Protein AF-A0A1I6PKP0-F1 (afdb_monomer)

Solvent-accessible surface area (backbone atoms only — not comparable to full-atom values): 4843 Å² total; per-residue (Å²): 114,50,77,44,66,40,49,80,90,43,43,65,66,45,58,76,65,49,84,88,54,62,66,84,52,49,62,55,36,32,76,70,62,31,26,39,32,32,26,44,86,91,44,78,42,28,40,36,33,44,50,57,51,92,82,73,44,82,40,78,77,43,79,47,71,61,76,79,75,63,55,68,58,59,56,48,54,65,73,76,104

Nearest PDB structures (foldseek):
  3bln-assembly1_A-2  TM=7.441E-01  e=3.000E-04  Bacillus cereus ATCC 10987
  3c26-assembly1_A-2  TM=5.896E-01  e=2.179E-02  Thermoplasma acidophilum DSM 1728
  3fnc-assembly1_B  TM=7.123E-01  e=1.258E-01  Listeria innocua Clip11262
  1y9k-assembly3_C  TM=5.610E-01  e=1.631E-01  Bacillus cereus ATCC 14579
  3pp9-assembly1_A-2  TM=6.743E-01  e=3.795E-01  Bacillus anthracis str. Ames

pLDDT: mean 85.68, std 14.68, range [46.47, 96.88]

Sequence (81 aa):
MKIDFATEAGYTYIADRDKHIAKSLIASKIRDNEIFILRDSSEVMGWMRYGYFWDNIPFMNLIWLVLLYSIYWVSLYYQFV

Secondary structure (DSSP, 8-state):
-EEEE--GGGHHHHHHH-TTS-HHHHHHHHHTT-EEEEEETTEEEEEEEEEEETTTEEEEEEEEE-----HHHHHHHHH--

Structure (mmCIF, N/CA/C/O backbone):
data_AF-A0A1I6PKP0-F1
#
_entry.id   AF-A0A1I6PKP0-F1
#
loop_
_atom_site.group_PDB
_atom_site.id
_atom_site.type_symbol
_atom_site.label_atom_id
_atom_site.label_alt_id
_atom_site.label_comp_id
_atom_site.label_asym_id
_atom_site.label_entity_id
_atom_site.label_seq_id
_atom_site.pdbx_PDB_ins_code
_atom_site.Cartn_x
_atom_site.Cartn_y
_a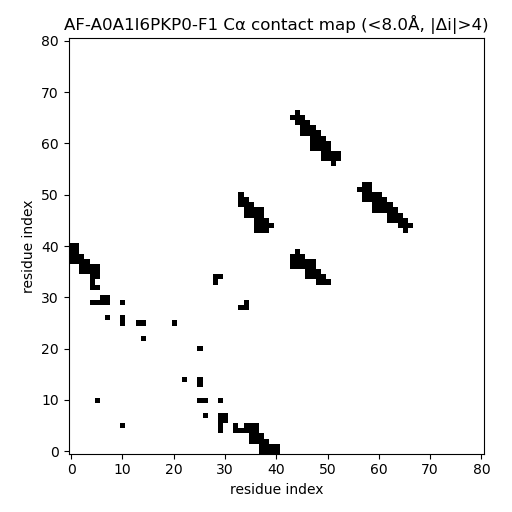tom_site.Cartn_z
_atom_site.occupancy
_atom_site.B_iso_or_equiv
_atom_site.auth_seq_id
_atom_site.auth_comp_id
_atom_site.auth_asym_id
_atom_site.auth_atom_id
_atom_site.pdbx_PDB_model_num
ATOM 1 N N . MET A 1 1 ? -4.917 0.801 16.246 1.00 86.25 1 MET A N 1
ATOM 2 C CA . MET A 1 1 ? -3.843 0.856 15.228 1.00 86.25 1 MET A CA 1
ATOM 3 C C . MET A 1 1 ? -3.834 -0.397 14.359 1.00 86.25 1 MET A C 1
ATOM 5 O O . MET A 1 1 ? -3.797 -1.500 14.893 1.00 86.25 1 MET A O 1
ATOM 9 N N . LYS A 1 2 ? -3.887 -0.225 13.035 1.00 92.81 2 LYS A N 1
ATOM 10 C CA . LYS A 1 2 ? -3.878 -1.288 12.021 1.00 92.81 2 LYS A CA 1
ATOM 11 C C . LYS A 1 2 ? -3.001 -0.868 10.840 1.00 92.81 2 LYS A C 1
ATOM 13 O O . LYS A 1 2 ? -3.018 0.299 10.456 1.00 92.81 2 LYS A O 1
ATOM 18 N N . ILE A 1 3 ? -2.252 -1.810 10.274 1.00 94.88 3 ILE A N 1
ATOM 19 C CA . ILE A 1 3 ? -1.482 -1.615 9.041 1.00 94.88 3 ILE A CA 1
ATOM 20 C C . ILE A 1 3 ? -2.126 -2.481 7.963 1.00 94.88 3 ILE A C 1
ATOM 22 O O . ILE A 1 3 ? -2.298 -3.679 8.167 1.00 94.88 3 ILE A O 1
ATOM 26 N N . ASP A 1 4 ? -2.475 -1.872 6.836 1.00 95.56 4 ASP A N 1
ATOM 27 C CA . ASP A 1 4 ? -3.024 -2.556 5.663 1.00 95.56 4 ASP A CA 1
ATOM 28 C C . ASP A 1 4 ? -2.343 -2.040 4.394 1.00 95.56 4 ASP A C 1
ATOM 30 O O . ASP A 1 4 ? -1.768 -0.950 4.390 1.00 95.56 4 ASP A O 1
ATOM 34 N N . PHE A 1 5 ? -2.467 -2.774 3.289 1.00 96.88 5 PHE A N 1
ATOM 35 C CA . PHE A 1 5 ? -2.123 -2.236 1.976 1.00 96.88 5 PHE A CA 1
ATOM 36 C C . PHE A 1 5 ? -3.019 -1.044 1.615 1.00 96.88 5 PHE A C 1
ATOM 38 O O . PHE A 1 5 ? -4.192 -0.956 2.005 1.00 96.88 5 PHE A O 1
ATOM 45 N N . ALA A 1 6 ? -2.454 -0.099 0.868 1.00 95.69 6 ALA A N 1
ATOM 46 C CA . ALA A 1 6 ? -3.239 0.923 0.203 1.00 95.69 6 ALA A CA 1
ATOM 47 C C . ALA A 1 6 ? -4.161 0.268 -0.830 1.00 95.69 6 ALA A C 1
ATOM 49 O O . ALA A 1 6 ? -3.806 -0.711 -1.474 1.00 95.69 6 ALA A O 1
ATOM 50 N N . THR A 1 7 ? -5.348 0.835 -0.998 1.00 96.06 7 THR A N 1
ATOM 51 C CA . THR A 1 7 ? -6.294 0.440 -2.042 1.00 96.06 7 THR A CA 1
ATOM 52 C C . THR A 1 7 ? -6.542 1.629 -2.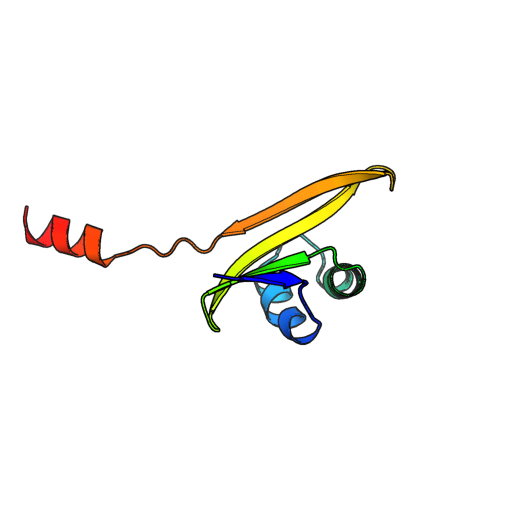957 1.00 96.06 7 THR A C 1
ATOM 54 O O . THR A 1 7 ? -6.186 2.759 -2.617 1.00 96.06 7 THR A O 1
ATOM 57 N N . GLU A 1 8 ? -7.203 1.405 -4.092 1.00 94.25 8 GLU A N 1
ATOM 58 C CA . GLU A 1 8 ? -7.570 2.477 -5.031 1.00 94.25 8 GLU A CA 1
ATOM 59 C C . GLU A 1 8 ? -8.368 3.607 -4.353 1.00 94.25 8 GLU A C 1
ATOM 61 O O . GLU A 1 8 ? -8.204 4.777 -4.686 1.00 94.25 8 GLU A O 1
ATOM 66 N N . ALA A 1 9 ? -9.155 3.293 -3.316 1.00 92.38 9 ALA A N 1
ATOM 67 C CA . ALA A 1 9 ? -9.865 4.297 -2.518 1.00 92.38 9 ALA A CA 1
ATOM 68 C C . ALA A 1 9 ? -8.918 5.274 -1.787 1.00 92.38 9 ALA A C 1
ATOM 70 O O . ALA A 1 9 ? -9.297 6.401 -1.475 1.00 92.38 9 ALA A O 1
ATOM 71 N N . GLY A 1 10 ? -7.680 4.855 -1.514 1.00 91.00 10 GLY A N 1
ATOM 72 C CA . GLY A 1 10 ? -6.625 5.673 -0.916 1.00 91.00 10 GLY A CA 1
ATOM 73 C C . GLY A 1 10 ? -5.791 6.468 -1.924 1.00 91.00 10 GLY A C 1
ATOM 74 O O . GLY A 1 10 ? -4.937 7.242 -1.491 1.00 91.00 10 GLY A O 1
ATOM 75 N N . TYR A 1 11 ? -6.022 6.316 -3.236 1.00 94.06 11 TYR A N 1
ATOM 76 C CA . TYR A 1 11 ? -5.218 6.966 -4.278 1.00 94.06 11 TYR A CA 1
ATOM 77 C C . TYR A 1 11 ? -5.139 8.480 -4.080 1.00 94.06 11 TYR A C 1
ATOM 79 O O . TYR A 1 11 ? -4.044 9.028 -3.980 1.00 94.06 11 TYR A O 1
ATOM 87 N N . THR A 1 12 ? -6.288 9.152 -3.960 1.00 94.06 12 THR A N 1
ATOM 88 C CA . THR A 1 12 ? -6.349 10.614 -3.812 1.00 94.06 12 THR A CA 1
ATOM 89 C C . THR A 1 12 ? -5.596 11.079 -2.567 1.00 94.06 12 THR A C 1
ATOM 91 O O . THR A 1 12 ? -4.811 12.021 -2.631 1.00 94.06 12 THR A O 1
ATOM 94 N N . TYR A 1 13 ? -5.749 10.362 -1.447 1.00 92.31 13 TYR A N 1
ATOM 95 C CA . TYR A 1 13 ? -5.055 10.683 -0.198 1.00 92.31 13 TYR A CA 1
ATOM 96 C C . TYR A 1 13 ? -3.530 10.688 -0.365 1.00 92.31 13 TYR A C 1
ATOM 98 O O . TYR A 1 13 ? -2.868 11.615 0.112 1.00 92.31 13 TYR A O 1
ATOM 106 N N . ILE A 1 14 ? -2.989 9.667 -1.041 1.00 93.44 14 ILE A N 1
ATOM 107 C CA . ILE A 1 14 ? -1.550 9.514 -1.290 1.00 93.44 14 ILE A CA 1
ATOM 108 C C . ILE A 1 14 ? -1.089 10.532 -2.336 1.00 93.44 14 ILE A C 1
ATOM 110 O O . ILE A 1 14 ? -0.101 11.221 -2.109 1.00 93.44 14 ILE A O 1
ATOM 114 N N . ALA A 1 15 ? -1.814 10.677 -3.447 1.00 93.56 15 ALA A N 1
ATOM 115 C CA . ALA A 1 15 ? -1.457 11.570 -4.550 1.00 93.56 15 ALA A CA 1
ATOM 116 C C . ALA A 1 15 ? -1.401 13.050 -4.156 1.00 93.56 15 ALA A C 1
ATOM 118 O O . ALA A 1 15 ? -0.667 13.823 -4.776 1.00 93.56 15 ALA A O 1
ATOM 119 N N . ASP A 1 16 ? -2.156 13.449 -3.137 1.00 93.00 16 ASP A N 1
ATOM 120 C CA . ASP A 1 16 ? -2.135 14.819 -2.631 1.00 93.00 16 ASP A CA 1
ATOM 121 C C . ASP A 1 16 ? -1.003 15.072 -1.623 1.00 93.00 16 ASP A C 1
ATOM 123 O O . ASP A 1 16 ? -0.599 16.223 -1.431 1.00 93.00 16 ASP A O 1
ATOM 127 N N . ARG A 1 17 ? -0.463 14.019 -0.992 1.00 91.06 17 ARG A N 1
ATOM 128 C CA . ARG A 1 17 ? 0.524 14.128 0.098 1.00 91.06 17 ARG A CA 1
ATOM 129 C C . ARG A 1 17 ? 1.935 13.680 -0.282 1.00 91.06 17 ARG A C 1
ATOM 131 O O . ARG A 1 17 ? 2.894 14.331 0.127 1.00 91.06 17 ARG A O 1
ATOM 138 N N . ASP A 1 18 ? 2.086 12.612 -1.061 1.00 89.75 18 ASP A N 1
ATOM 139 C CA . ASP A 1 18 ? 3.385 12.136 -1.546 1.00 89.75 18 ASP A CA 1
ATOM 140 C C . ASP A 1 18 ? 3.783 12.904 -2.814 1.00 89.75 18 ASP A C 1
ATOM 142 O O . ASP A 1 18 ? 3.402 12.564 -3.934 1.00 89.75 18 ASP A O 1
ATOM 146 N N . LYS A 1 19 ? 4.562 13.974 -2.624 1.00 88.88 19 LYS A N 1
ATOM 147 C CA . LYS A 1 19 ? 5.108 14.796 -3.716 1.00 88.88 19 LYS A CA 1
ATOM 148 C C . LYS A 1 19 ? 6.409 14.232 -4.304 1.00 88.88 19 LYS A C 1
ATOM 150 O O . LYS A 1 19 ? 6.954 14.832 -5.228 1.00 88.88 19 LYS A O 1
ATOM 155 N N . HIS A 1 20 ? 6.925 13.120 -3.775 1.00 89.25 20 HIS A N 1
ATOM 156 C CA . HIS A 1 20 ? 8.221 12.549 -4.165 1.00 89.25 20 HIS A CA 1
ATOM 157 C C . HIS A 1 20 ? 8.110 11.492 -5.269 1.00 89.25 20 HIS A C 1
ATOM 159 O O . HIS A 1 20 ? 9.128 11.028 -5.783 1.00 89.25 20 HIS A O 1
ATOM 165 N N . ILE A 1 21 ? 6.891 11.105 -5.645 1.00 90.88 21 ILE A N 1
ATOM 166 C CA . ILE A 1 21 ? 6.607 10.177 -6.738 1.00 90.88 21 ILE A CA 1
ATOM 167 C C . ILE A 1 21 ? 5.611 10.808 -7.716 1.00 90.88 21 ILE A C 1
ATOM 169 O O . ILE A 1 21 ? 4.708 11.546 -7.326 1.00 90.88 21 ILE A O 1
ATOM 173 N N . ALA A 1 22 ? 5.767 10.530 -9.011 1.00 92.00 22 ALA A N 1
ATOM 174 C CA . ALA A 1 22 ? 4.814 10.988 -10.015 1.00 92.00 22 ALA A CA 1
ATOM 175 C C . ALA A 1 22 ? 3.426 10.378 -9.760 1.00 92.00 22 ALA A C 1
ATOM 177 O O . ALA A 1 22 ? 3.310 9.170 -9.550 1.00 92.00 22 ALA A O 1
ATOM 178 N N . LYS A 1 23 ? 2.365 11.194 -9.851 1.00 90.94 23 LYS A N 1
ATOM 179 C CA . LYS A 1 23 ? 0.979 10.746 -9.608 1.00 90.94 23 LYS A CA 1
ATOM 180 C C . LYS A 1 23 ? 0.587 9.534 -10.460 1.00 90.94 23 LYS A C 1
ATOM 182 O O . LYS A 1 23 ? -0.073 8.626 -9.970 1.00 90.94 23 LYS A O 1
ATOM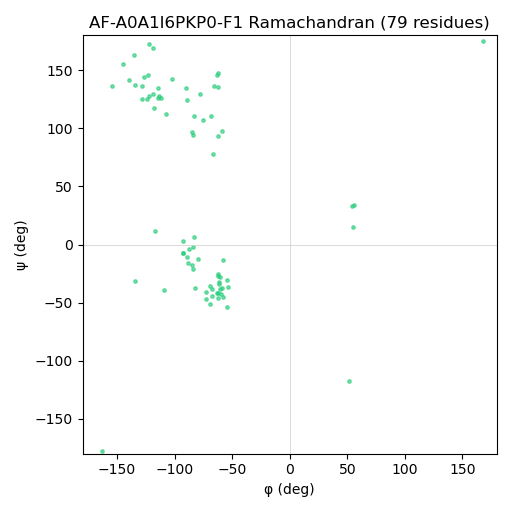 187 N N . SER A 1 24 ? 1.065 9.480 -11.704 1.00 91.94 24 SER A N 1
ATOM 188 C CA . SER A 1 24 ? 0.838 8.359 -12.625 1.00 91.94 24 SER A CA 1
ATOM 189 C C . SER A 1 24 ? 1.377 7.018 -12.116 1.00 91.94 24 SER A C 1
ATOM 191 O O . SER A 1 24 ? 0.819 5.979 -12.457 1.00 91.94 24 SER A O 1
ATOM 193 N N . LEU A 1 25 ? 2.426 7.023 -11.288 1.00 93.56 25 LEU A N 1
ATOM 194 C CA . LEU A 1 25 ? 3.035 5.809 -10.740 1.00 93.56 25 LEU A CA 1
ATOM 195 C C . LEU A 1 25 ? 2.327 5.314 -9.474 1.00 93.56 25 LEU A C 1
ATOM 197 O O . LEU A 1 25 ? 2.483 4.152 -9.106 1.00 93.56 25 LEU A O 1
ATOM 201 N N . ILE A 1 26 ? 1.535 6.155 -8.805 1.00 94.38 26 ILE A N 1
ATOM 202 C CA . ILE A 1 26 ? 0.881 5.794 -7.538 1.00 94.38 26 ILE A CA 1
ATOM 203 C C . ILE A 1 26 ? -0.099 4.638 -7.747 1.00 94.38 26 ILE A C 1
ATOM 205 O O . ILE A 1 26 ? -0.098 3.697 -6.961 1.00 94.38 26 ILE A O 1
ATOM 209 N N . ALA A 1 27 ? -0.872 4.657 -8.835 1.00 95.19 27 ALA A N 1
ATOM 210 C CA . ALA A 1 27 ? -1.824 3.589 -9.139 1.00 95.19 27 ALA A CA 1
ATOM 211 C C . ALA A 1 27 ? -1.130 2.232 -9.351 1.00 95.19 27 ALA A C 1
ATOM 213 O O . ALA A 1 27 ? -1.596 1.223 -8.835 1.00 95.19 27 ALA A O 1
ATOM 214 N N . SER A 1 28 ? 0.014 2.187 -10.051 1.00 95.31 28 SER A N 1
ATOM 215 C CA . SER A 1 28 ? 0.805 0.947 -10.136 1.00 95.31 28 SER A CA 1
ATOM 216 C C . SER A 1 28 ? 1.299 0.502 -8.7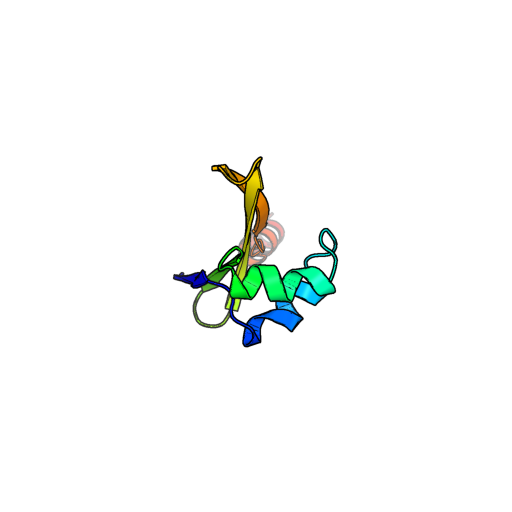63 1.00 95.31 28 SER A C 1
ATOM 218 O O . SER A 1 28 ? 1.077 -0.642 -8.396 1.00 95.31 28 SER A O 1
ATOM 220 N N . LYS A 1 29 ? 1.845 1.420 -7.952 1.00 95.25 29 LYS A N 1
ATOM 221 C CA . LYS A 1 29 ? 2.344 1.091 -6.607 1.00 95.25 29 LYS A CA 1
ATOM 222 C C . LYS A 1 29 ? 1.251 0.554 -5.672 1.00 95.25 29 LYS A C 1
ATOM 224 O O . LYS A 1 29 ? 1.535 -0.280 -4.820 1.00 95.25 29 LYS A O 1
ATOM 229 N N . ILE A 1 30 ? 0.007 1.011 -5.822 1.00 96.12 30 ILE A N 1
ATOM 230 C CA . ILE A 1 30 ? -1.147 0.472 -5.087 1.00 96.12 30 ILE A CA 1
ATOM 231 C C . ILE A 1 30 ? -1.470 -0.948 -5.560 1.00 96.12 30 ILE A C 1
ATOM 233 O O . ILE A 1 30 ? -1.561 -1.851 -4.733 1.00 96.12 30 ILE A O 1
ATOM 237 N N . ARG A 1 31 ? -1.603 -1.159 -6.877 1.00 96.25 31 ARG A N 1
ATOM 238 C CA . ARG A 1 31 ? -1.893 -2.486 -7.450 1.00 96.25 31 ARG A CA 1
ATOM 239 C C . ARG A 1 31 ? -0.834 -3.527 -7.099 1.00 96.25 31 ARG A C 1
ATOM 241 O O . ARG A 1 31 ? -1.181 -4.673 -6.830 1.00 96.25 31 ARG A O 1
ATOM 248 N N . ASP A 1 32 ? 0.423 -3.107 -7.059 1.00 95.25 32 ASP A N 1
ATOM 249 C CA . ASP A 1 32 ? 1.569 -3.968 -6.776 1.00 95.25 32 ASP A CA 1
ATOM 250 C C . ASP A 1 32 ? 1.791 -4.167 -5.260 1.00 95.25 32 ASP A C 1
ATOM 252 O O . ASP A 1 32 ? 2.762 -4.798 -4.851 1.00 95.25 32 ASP A O 1
ATOM 256 N N . ASN A 1 33 ? 0.881 -3.669 -4.405 1.00 96.12 33 ASN A N 1
ATOM 257 C CA . ASN A 1 33 ? 0.962 -3.756 -2.942 1.00 96.12 33 ASN A CA 1
ATOM 258 C C . ASN A 1 33 ? 2.264 -3.166 -2.363 1.00 96.12 33 ASN A C 1
ATOM 260 O O . ASN A 1 33 ? 2.788 -3.628 -1.347 1.00 96.12 33 ASN A O 1
ATOM 264 N N . GLU A 1 34 ? 2.778 -2.109 -2.989 1.00 96.12 34 GLU A N 1
ATOM 265 C CA . GLU A 1 34 ? 4.030 -1.437 -2.622 1.00 96.12 34 GLU A CA 1
ATOM 266 C C . GLU A 1 34 ? 3.822 -0.258 -1.651 1.00 96.12 34 GLU A C 1
ATOM 268 O O . GLU A 1 34 ? 4.768 0.448 -1.289 1.00 96.12 34 GLU A O 1
ATOM 273 N N . ILE A 1 35 ? 2.582 -0.026 -1.206 1.00 96.50 35 ILE A N 1
ATOM 274 C CA . ILE A 1 35 ? 2.227 1.029 -0.253 1.00 96.50 35 ILE A CA 1
ATOM 275 C C . ILE A 1 35 ? 1.423 0.435 0.902 1.00 96.50 35 ILE A C 1
ATOM 277 O O . ILE A 1 35 ? 0.364 -0.156 0.702 1.00 96.50 35 ILE A O 1
ATOM 281 N N . PHE A 1 36 ? 1.899 0.666 2.119 1.00 96.50 36 PHE A N 1
ATOM 282 C CA . PHE A 1 36 ? 1.192 0.383 3.360 1.00 96.50 36 PHE A CA 1
ATOM 283 C C . PHE A 1 36 ? 0.610 1.665 3.946 1.00 96.50 36 PHE A C 1
ATOM 285 O O . PHE A 1 36 ? 1.247 2.718 3.924 1.00 96.50 36 PHE A O 1
ATOM 292 N N . ILE A 1 37 ? -0.579 1.561 4.527 1.00 95.06 37 ILE A N 1
ATOM 293 C CA . ILE A 1 37 ? -1.248 2.630 5.261 1.00 95.06 37 ILE A CA 1
ATOM 294 C C . ILE A 1 37 ? -1.352 2.219 6.724 1.00 95.06 37 ILE A C 1
ATOM 296 O O . ILE A 1 37 ? -1.898 1.162 7.045 1.00 95.06 37 ILE A O 1
ATOM 300 N N . LEU 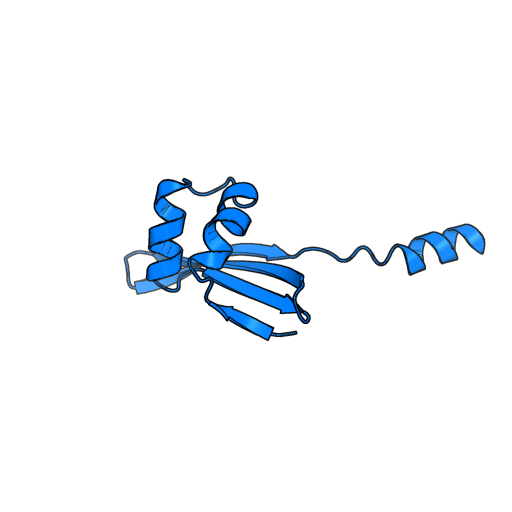A 1 38 ? -0.866 3.086 7.608 1.00 93.94 38 LEU A N 1
ATOM 301 C CA . LEU A 1 38 ? -1.102 2.987 9.040 1.00 93.94 38 LEU A CA 1
ATOM 302 C C . LEU A 1 38 ? -2.385 3.748 9.366 1.00 93.94 38 LEU A C 1
ATOM 304 O O . LEU A 1 38 ? -2.504 4.937 9.059 1.00 93.94 38 LEU A O 1
ATOM 308 N N . ARG A 1 39 ? -3.338 3.073 10.004 1.00 90.88 39 ARG A N 1
ATOM 309 C CA . ARG A 1 39 ? -4.592 3.672 10.459 1.00 90.88 39 ARG A CA 1
ATOM 310 C C . ARG A 1 39 ? -4.783 3.492 11.952 1.00 90.88 39 ARG A C 1
ATOM 312 O O . ARG A 1 39 ? -4.431 2.448 12.508 1.00 90.88 39 ARG A O 1
ATOM 319 N N . ASP A 1 40 ? -5.400 4.474 12.586 1.00 89.00 40 ASP A N 1
ATOM 320 C CA . ASP A 1 40 ? -6.028 4.290 13.885 1.00 89.00 40 ASP A CA 1
ATOM 321 C C . ASP A 1 40 ? -7.526 4.551 13.756 1.00 89.00 40 ASP A C 1
ATOM 323 O O . ASP A 1 40 ? -7.953 5.625 13.345 1.00 89.00 40 ASP A O 1
ATOM 327 N N . SER A 1 41 ? -8.335 3.520 14.013 1.00 86.25 41 SER A N 1
ATOM 328 C CA . SER A 1 41 ? -9.749 3.510 13.625 1.00 86.25 41 SER A CA 1
ATOM 329 C C . SER A 1 41 ? -9.922 3.872 12.132 1.00 86.25 41 SER A C 1
ATOM 331 O O . SER A 1 41 ? -9.421 3.152 11.264 1.00 86.25 41 SER A O 1
ATOM 333 N N . SER A 1 42 ? -10.602 4.978 11.818 1.00 83.06 42 SER A N 1
ATOM 334 C CA . SER A 1 42 ? -10.795 5.508 10.463 1.00 83.06 42 SER A CA 1
ATOM 335 C C . SER A 1 42 ? -9.743 6.534 10.027 1.00 83.06 42 SER A C 1
ATOM 337 O O . SER A 1 42 ? -9.753 6.953 8.870 1.00 83.06 42 SER A O 1
ATOM 339 N N . GLU A 1 43 ? -8.857 6.970 10.922 1.00 87.44 43 GLU A N 1
ATOM 340 C CA . GLU A 1 43 ? -7.885 8.027 10.648 1.00 87.44 43 GLU A CA 1
ATOM 341 C C . GLU A 1 43 ? -6.580 7.453 10.092 1.00 87.44 43 GLU A C 1
ATOM 343 O O . GLU A 1 43 ? -6.056 6.456 10.590 1.00 87.44 43 GLU A O 1
ATOM 348 N N . VAL A 1 44 ? -6.042 8.075 9.039 1.00 89.38 44 VAL A N 1
ATOM 349 C CA . VAL A 1 44 ? -4.738 7.695 8.488 1.00 89.38 44 VAL A CA 1
ATOM 350 C C . VAL A 1 44 ? -3.638 8.368 9.298 1.00 89.38 44 VAL A C 1
ATOM 352 O O . VAL A 1 44 ? -3.425 9.573 9.201 1.00 89.38 44 VAL A O 1
ATOM 355 N N . MET A 1 45 ? -2.897 7.555 10.043 1.00 91.62 45 MET A N 1
ATOM 356 C CA . MET A 1 45 ? -1.793 7.986 10.900 1.00 91.62 45 MET A CA 1
ATOM 357 C C . MET A 1 45 ? -0.446 8.020 10.178 1.00 91.62 45 MET A C 1
ATOM 359 O O . MET A 1 45 ? 0.537 8.544 10.697 1.00 91.62 45 MET A O 1
ATOM 363 N N . GLY A 1 46 ? -0.372 7.464 8.974 1.00 92.44 46 GLY A N 1
ATOM 364 C CA . GLY A 1 46 ? 0.844 7.465 8.179 1.00 92.44 46 GLY A CA 1
ATOM 365 C C . GLY A 1 46 ? 0.759 6.530 6.987 1.00 92.44 46 GLY A C 1
ATOM 366 O O . GLY A 1 46 ? -0.216 5.795 6.813 1.00 92.44 46 GLY A O 1
ATOM 367 N N . TRP A 1 47 ? 1.797 6.550 6.164 1.00 94.94 47 TRP A N 1
ATOM 368 C CA . TRP A 1 47 ? 1.981 5.580 5.095 1.00 94.94 47 TRP A CA 1
ATOM 369 C C . TRP A 1 47 ? 3.458 5.268 4.904 1.00 94.94 47 TRP A C 1
ATOM 371 O O . TRP A 1 47 ? 4.339 6.067 5.221 1.00 94.94 47 TRP A O 1
ATOM 381 N N . MET A 1 48 ? 3.720 4.088 4.368 1.00 95.75 48 MET A N 1
ATOM 382 C CA . MET A 1 48 ? 5.047 3.656 3.978 1.00 95.75 48 MET A CA 1
ATOM 383 C C . MET A 1 48 ? 4.980 3.163 2.544 1.00 95.75 48 MET A C 1
ATOM 385 O O . MET A 1 48 ? 4.072 2.419 2.184 1.00 95.75 48 MET A O 1
ATOM 389 N N . ARG A 1 49 ? 5.955 3.552 1.734 1.00 95.12 49 ARG A N 1
ATOM 390 C CA . ARG A 1 49 ? 6.158 3.011 0.397 1.00 95.12 49 ARG A CA 1
ATOM 391 C C . ARG A 1 49 ? 7.476 2.267 0.368 1.00 95.12 49 ARG A C 1
ATOM 393 O O . ARG A 1 49 ? 8.492 2.786 0.836 1.00 95.12 49 ARG A O 1
ATOM 400 N N . TYR A 1 50 ? 7.456 1.084 -0.215 1.00 95.25 50 TYR A N 1
ATOM 401 C CA . TYR A 1 50 ? 8.658 0.324 -0.511 1.00 95.25 50 TYR A CA 1
ATOM 402 C C . TYR A 1 50 ? 8.724 0.019 -2.009 1.00 95.25 50 TYR A C 1
ATOM 404 O O . TYR A 1 50 ? 7.814 0.347 -2.769 1.00 95.25 50 TYR A O 1
ATOM 412 N N . GLY A 1 51 ? 9.843 -0.535 -2.438 1.00 92.25 51 GLY A N 1
ATOM 413 C CA . GLY A 1 51 ? 10.074 -1.001 -3.794 1.00 92.25 51 GLY A CA 1
ATOM 414 C C . GLY A 1 51 ? 11.277 -1.930 -3.806 1.00 92.25 51 GLY A C 1
ATOM 415 O O . GLY A 1 51 ? 11.866 -2.198 -2.757 1.00 92.25 51 GLY A O 1
ATOM 416 N N . TYR A 1 52 ? 11.656 -2.412 -4.982 1.00 90.31 52 TYR A N 1
ATOM 417 C CA . TYR A 1 52 ? 12.771 -3.340 -5.128 1.00 90.31 52 TYR A CA 1
ATOM 418 C C . TYR A 1 52 ? 13.925 -2.692 -5.887 1.00 90.31 52 TYR A C 1
ATOM 420 O O . TYR A 1 52 ? 13.751 -2.159 -6.983 1.00 90.31 52 TYR A O 1
ATOM 428 N N . PHE A 1 53 ? 15.126 -2.752 -5.316 1.00 87.25 53 PHE A N 1
ATOM 429 C CA . PHE A 1 53 ? 16.342 -2.536 -6.085 1.00 87.25 53 PHE A CA 1
ATOM 430 C C . PHE A 1 53 ? 16.660 -3.795 -6.877 1.00 87.25 53 PHE A C 1
ATOM 432 O O . PHE A 1 53 ? 16.714 -4.892 -6.312 1.00 87.25 53 PHE A O 1
ATOM 439 N N . TRP A 1 54 ? 16.902 -3.608 -8.178 1.00 87.31 54 TRP A N 1
ATOM 440 C CA . TRP A 1 54 ? 17.325 -4.671 -9.093 1.00 87.31 54 TRP A CA 1
ATOM 441 C C . TRP A 1 54 ? 16.349 -5.858 -9.039 1.00 87.31 54 TRP A C 1
ATOM 443 O O . TRP A 1 54 ? 16.776 -7.007 -9.090 1.00 87.31 54 TRP A O 1
ATOM 453 N N . ASP A 1 55 ? 15.063 -5.555 -8.817 1.00 83.88 55 ASP A N 1
ATOM 454 C CA . ASP A 1 55 ? 13.939 -6.486 -8.665 1.00 83.88 55 ASP A CA 1
ATOM 455 C C . ASP A 1 55 ? 14.106 -7.574 -7.586 1.00 83.88 55 ASP A C 1
ATOM 457 O O . ASP A 1 55 ? 13.354 -8.542 -7.561 1.00 83.88 55 A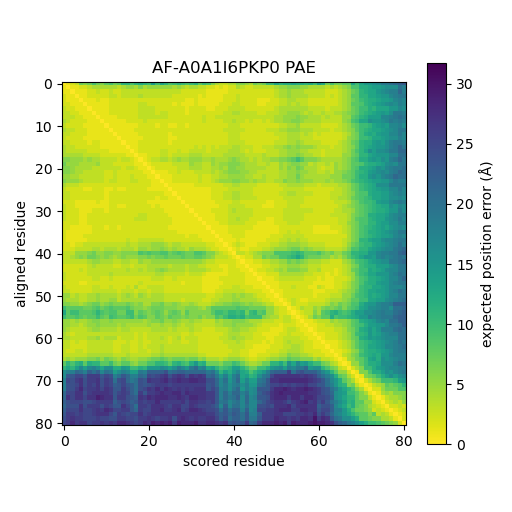SP A O 1
ATOM 461 N N . ASN A 1 56 ? 15.072 -7.423 -6.671 1.00 87.81 56 ASN A N 1
ATOM 462 C CA . ASN A 1 56 ? 15.435 -8.485 -5.726 1.00 87.81 56 ASN A CA 1
ATOM 463 C C . ASN A 1 56 ? 15.610 -8.009 -4.280 1.00 87.81 56 ASN A C 1
ATOM 465 O O . ASN A 1 56 ? 15.347 -8.769 -3.350 1.00 87.81 56 ASN A O 1
ATOM 469 N N . ILE A 1 57 ? 16.050 -6.768 -4.061 1.00 92.69 57 ILE A N 1
ATOM 470 C CA . ILE A 1 57 ? 16.349 -6.269 -2.713 1.00 92.69 57 ILE A CA 1
ATOM 471 C C . ILE A 1 57 ? 15.257 -5.279 -2.297 1.00 92.69 57 ILE A C 1
ATOM 473 O O . ILE A 1 57 ? 15.183 -4.201 -2.891 1.00 92.69 57 ILE A O 1
ATOM 477 N N . PRO A 1 58 ? 14.415 -5.595 -1.296 1.00 90.31 58 PRO A N 1
ATOM 478 C CA . PRO A 1 58 ? 13.398 -4.663 -0.833 1.00 90.31 58 PRO A CA 1
ATOM 479 C C . PRO A 1 58 ? 14.052 -3.433 -0.195 1.00 90.31 58 PRO A C 1
ATOM 481 O O . PRO A 1 58 ? 14.982 -3.541 0.607 1.00 90.31 58 PRO A O 1
ATOM 484 N N . PHE A 1 59 ? 13.538 -2.255 -0.529 1.00 94.12 59 PHE A N 1
ATOM 485 C CA . PHE A 1 59 ? 13.987 -0.975 -0.003 1.00 94.12 59 PHE A CA 1
ATOM 486 C C . PHE A 1 59 ? 12.803 -0.109 0.408 1.00 94.12 59 PHE A C 1
ATOM 488 O O . PHE A 1 59 ? 11.805 -0.006 -0.301 1.00 94.12 59 PHE A O 1
ATOM 495 N N . MET A 1 60 ? 12.930 0.548 1.557 1.00 94.69 60 MET A N 1
ATOM 496 C CA . MET A 1 60 ? 11.918 1.461 2.072 1.00 94.69 60 MET A CA 1
ATOM 497 C C . MET A 1 60 ? 12.121 2.850 1.463 1.00 94.69 60 MET A C 1
ATOM 499 O O . MET A 1 60 ? 12.950 3.629 1.924 1.00 94.69 60 MET A O 1
ATOM 503 N N . ASN A 1 61 ? 11.370 3.161 0.408 1.00 93.38 61 ASN A N 1
ATOM 504 C CA . ASN A 1 61 ? 11.498 4.428 -0.308 1.00 93.38 61 ASN A CA 1
ATOM 505 C C . ASN A 1 61 ? 11.053 5.641 0.511 1.00 93.38 61 ASN A C 1
ATOM 507 O O . ASN A 1 61 ? 11.623 6.718 0.356 1.00 93.38 61 ASN A O 1
ATOM 511 N N . LEU A 1 62 ? 9.984 5.500 1.292 1.00 93.62 62 LEU A N 1
ATOM 512 C CA . LEU A 1 62 ? 9.423 6.588 2.085 1.00 93.62 62 LEU A CA 1
ATOM 513 C C . LEU A 1 62 ? 8.688 6.006 3.286 1.00 93.62 62 LEU A C 1
ATOM 515 O O . LEU A 1 62 ? 7.887 5.085 3.134 1.00 93.62 62 LEU A O 1
ATOM 519 N N . ILE A 1 63 ? 8.894 6.610 4.449 1.00 93.94 63 ILE A N 1
ATOM 520 C CA . ILE A 1 63 ? 7.996 6.475 5.589 1.00 93.94 63 ILE A CA 1
ATOM 521 C C . ILE A 1 63 ? 7.513 7.866 5.980 1.00 93.94 63 ILE A C 1
ATOM 523 O O . ILE A 1 63 ? 8.308 8.790 6.150 1.00 93.94 63 ILE A O 1
ATOM 527 N N . TRP A 1 64 ? 6.200 8.019 6.085 1.00 92.38 64 TRP A N 1
ATOM 528 C CA . TRP A 1 64 ? 5.572 9.239 6.553 1.00 92.38 64 TRP A CA 1
ATOM 529 C C . TRP A 1 64 ? 4.667 8.918 7.730 1.00 92.38 64 TRP A C 1
ATOM 531 O O . TRP A 1 64 ? 3.763 8.089 7.624 1.00 92.38 64 TRP A O 1
ATOM 541 N N . LEU A 1 65 ? 4.891 9.607 8.843 1.00 90.44 65 LEU A N 1
ATOM 542 C CA . LEU A 1 65 ? 4.075 9.494 10.042 1.00 90.44 65 LEU A CA 1
ATOM 543 C C . LEU A 1 65 ? 3.463 10.854 10.343 1.00 90.44 65 LEU A C 1
ATOM 545 O O . LEU A 1 65 ? 4.158 11.869 10.399 1.00 90.44 65 LEU A O 1
ATOM 549 N N . VAL A 1 66 ? 2.150 10.866 10.543 1.00 85.75 66 VAL A N 1
ATOM 550 C CA . VAL A 1 66 ? 1.461 12.022 11.098 1.00 85.75 66 VAL A CA 1
ATOM 551 C C . VAL A 1 66 ? 1.779 12.034 12.586 1.00 85.75 66 VAL A C 1
ATOM 553 O O . VAL A 1 66 ? 1.298 11.196 13.348 1.00 85.75 66 VAL A O 1
ATOM 556 N N . LEU A 1 67 ? 2.629 12.970 13.005 1.00 76.50 67 LEU A N 1
ATOM 557 C CA . LEU A 1 67 ? 2.812 13.239 14.422 1.00 76.50 67 LEU A CA 1
ATOM 558 C C . LEU A 1 67 ? 1.516 13.866 14.936 1.00 76.50 67 LEU A C 1
ATOM 560 O O . LEU A 1 67 ? 1.201 15.011 14.610 1.00 76.50 67 LEU A O 1
ATOM 564 N N . LEU A 1 68 ? 0.776 13.123 15.759 1.00 66.31 68 LEU A N 1
ATOM 565 C CA . LEU A 1 68 ? -0.166 13.725 16.692 1.00 66.31 68 LEU A CA 1
ATOM 566 C C . LEU A 1 68 ? 0.673 14.589 17.630 1.00 66.31 68 LEU A C 1
ATOM 568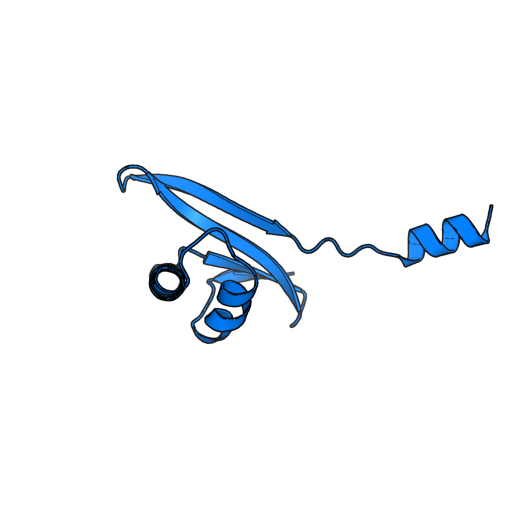 O O . LEU A 1 68 ? 1.218 14.108 18.625 1.00 66.31 68 LEU A O 1
ATOM 572 N N . TYR A 1 69 ? 0.812 15.875 17.310 1.00 52.56 69 TYR A N 1
ATOM 573 C CA . TYR A 1 69 ? 1.129 16.849 18.335 1.00 52.56 69 TYR A CA 1
ATOM 574 C C . TYR A 1 69 ? -0.008 16.752 19.346 1.00 52.56 69 TYR A C 1
ATOM 576 O O . TYR A 1 69 ? -1.082 17.316 19.149 1.00 52.56 69 TYR A O 1
ATOM 584 N N . SER A 1 70 ? 0.208 16.007 20.427 1.00 54.16 70 SER A N 1
ATOM 585 C CA . SER A 1 70 ? -0.625 16.112 21.613 1.00 54.16 70 SER A CA 1
ATOM 586 C C . SER A 1 70 ? -0.380 17.500 22.206 1.00 54.16 70 SER A C 1
ATOM 588 O O . SER A 1 70 ? 0.356 17.666 23.178 1.00 54.16 70 SER A O 1
ATOM 590 N N . ILE A 1 71 ? -0.992 18.515 21.591 1.00 52.19 71 ILE A N 1
ATOM 591 C CA . ILE A 1 71 ? -1.028 19.913 22.037 1.00 52.19 71 ILE A CA 1
ATOM 592 C C . ILE A 1 71 ? -1.630 20.015 23.446 1.00 52.19 71 ILE A C 1
ATOM 594 O O . ILE A 1 71 ? -1.413 21.010 24.125 1.00 52.19 71 ILE A O 1
ATOM 598 N N . TYR A 1 72 ? -2.265 18.961 23.961 1.00 51.00 72 TYR A N 1
ATOM 599 C CA . TYR A 1 72 ? -2.673 18.889 25.361 1.00 51.00 72 TYR A CA 1
ATOM 600 C C . TYR A 1 72 ? -1.501 18.959 26.351 1.00 51.00 72 TYR A C 1
ATOM 602 O O . TYR A 1 72 ? -1.652 19.581 27.395 1.00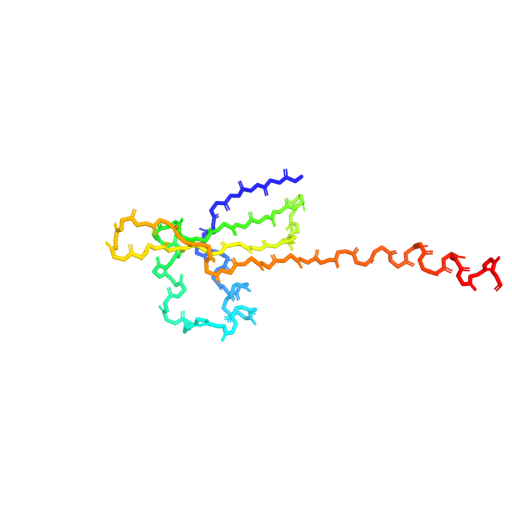 51.00 72 TYR A O 1
ATOM 610 N N . TRP A 1 73 ? -0.319 18.416 26.036 1.00 46.47 73 TRP A N 1
ATOM 611 C CA . TRP A 1 73 ? 0.820 18.461 26.970 1.00 46.47 73 TRP A CA 1
ATOM 612 C C . TRP A 1 73 ? 1.575 19.786 26.909 1.00 46.47 73 TRP A C 1
ATOM 614 O O . TRP A 1 73 ? 1.979 20.306 27.943 1.00 46.47 73 TRP A O 1
ATOM 624 N N . VAL A 1 74 ? 1.714 20.367 25.715 1.00 52.66 74 VAL A N 1
ATOM 625 C CA . VAL A 1 74 ? 2.375 21.669 25.546 1.00 52.66 74 VAL A CA 1
ATOM 626 C C . VAL A 1 74 ? 1.479 22.790 26.083 1.00 52.66 74 VAL A C 1
ATOM 628 O O . VAL A 1 74 ? 1.962 23.654 26.803 1.00 52.66 74 VAL A O 1
ATOM 631 N N . SER A 1 75 ? 0.166 22.745 25.836 1.00 53.56 75 SER A N 1
ATOM 632 C CA . SER A 1 75 ? -0.760 23.755 26.364 1.00 53.56 75 SER A CA 1
ATOM 633 C C . SER A 1 75 ? -0.935 23.680 27.883 1.00 53.56 75 SER A C 1
ATOM 635 O O . SER A 1 75 ? -1.051 24.733 28.502 1.00 53.56 75 SER A O 1
ATOM 637 N N . LEU A 1 76 ? -0.932 22.486 28.500 1.00 53.50 76 LEU A N 1
ATOM 638 C CA . LEU A 1 76 ? -0.911 22.392 29.966 1.00 53.50 76 LEU A CA 1
ATOM 639 C C . LEU A 1 76 ? 0.422 22.899 30.527 1.00 53.50 76 LEU A C 1
ATOM 641 O O . LEU A 1 76 ? 0.422 23.672 31.474 1.00 53.50 76 LEU A O 1
ATOM 645 N N . TYR A 1 77 ? 1.561 22.527 29.940 1.00 57.78 77 TYR A N 1
ATOM 646 C CA . TYR A 1 77 ? 2.863 22.953 30.460 1.00 57.78 77 TYR A CA 1
ATOM 647 C C . TYR A 1 77 ? 3.031 2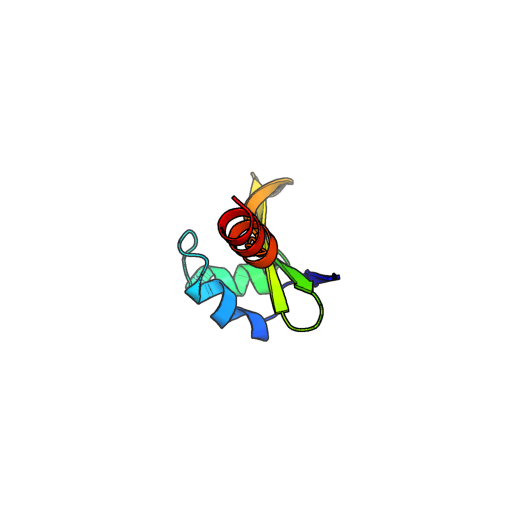4.485 30.458 1.00 57.78 77 TYR A C 1
ATOM 649 O O . TYR A 1 77 ? 3.537 25.035 31.428 1.00 57.78 77 TYR A O 1
ATOM 657 N N . TYR A 1 78 ? 2.530 25.189 29.435 1.00 56.44 78 TYR A N 1
ATOM 658 C CA . TYR A 1 78 ? 2.517 26.664 29.394 1.00 56.44 78 TYR A CA 1
ATOM 659 C C . TYR A 1 78 ? 1.394 27.324 30.216 1.00 56.44 78 TYR A C 1
ATOM 661 O O . TYR A 1 78 ? 1.423 28.535 30.403 1.00 56.44 78 TYR A O 1
ATOM 669 N N . GLN A 1 79 ? 0.395 26.574 30.689 1.00 55.56 79 GLN A N 1
ATOM 670 C CA . GLN A 1 79 ? -0.607 27.085 31.637 1.00 55.56 79 GLN A CA 1
ATOM 671 C C . GLN A 1 79 ? -0.181 26.927 33.104 1.00 55.56 79 GLN A C 1
ATOM 673 O O . GLN A 1 79 ? -0.787 27.553 33.972 1.00 55.56 79 GLN A O 1
ATOM 678 N N . PHE A 1 80 ? 0.831 26.101 33.387 1.00 57.88 80 PHE A N 1
ATOM 679 C CA . PHE A 1 80 ? 1.297 25.780 34.742 1.00 57.88 80 PHE A CA 1
ATOM 680 C C . PHE A 1 80 ? 2.751 26.219 35.029 1.00 57.88 80 PHE A C 1
ATOM 682 O O . PHE A 1 80 ? 3.298 25.829 36.062 1.00 57.88 80 PHE A O 1
ATOM 689 N N . VAL A 1 81 ? 3.359 27.040 34.161 1.00 55.81 81 VAL A N 1
ATOM 690 C CA . VAL A 1 81 ? 4.647 27.736 34.382 1.00 55.81 81 VAL A CA 1
ATOM 691 C C . VAL A 1 81 ? 4.463 29.233 34.182 1.00 55.81 81 VAL A C 1
ATOM 693 O O . VAL A 1 81 ? 3.835 29.604 33.167 1.00 55.81 81 VAL A O 1
#

Mean predicted aligned error: 7.54 Å

Radius of gyration: 16.23 Å; Cα contacts (8 Å, |Δi|>4): 100; chains: 1; bounding box: 28×36×47 Å

Foldseek 3Di:
DDKDFDAPVCLVVCLVPVPPDDSVCSNVQSVVSQKMFDDDPPHTQWMWGWDDDVRPHIDTPDTGGNDPPPVVVVVVVVVVD